Protein AF-A0A350P9I1-F1 (afdb_monomer)

Secondary structure (DSSP, 8-state):
-PPTT-EEE-TTSSEEEEEEEE---EEETTTSSS----TT-SSS--GGG----SEEE-TTTTTEEEEEEEEEETTS-EEEEEEEEEEEEPPHHHHHHHS--SSS--PPPPPP--

Foldseek 3Di:
DADQQDWDADPVRFKIWGFRFFDWDWDQQVPDDDDAADPVDDDPDDPPDHHHDRTDTDPLLLFWTKTWIWMAGPVGDTDIDIDTDSVDTDDPLQSCVNDPPDDPDDDHDDHDDD

pLDDT: mean 74.84, std 15.93, range [43.69, 96.12]

Sequence (114 aa):
MLKPGKKIRSHGGNFVYEILGPVCILYDREELPWPCCSLKWRGKQPYWNRQGKRFVPDLAASRCGAYAVSAQDLWGNSWEQVLILYDQRLHKKEKEFWYWKGPACKSPPEYEEN

Nearest PDB structures (foldseek):
  8cyk-assembly1_B  TM=2.887E-01  e=3.065E+00  synthetic construct
  2l3b-assembly1_A  TM=1.821E-01  e=3.448E+00  Bacteroides thetaiotaomicron
  7zhc-assembly1_B  TM=2.392E-01  e=8.344E+00  Physcomitrium patens

Structure (mmCIF, N/CA/C/O backbone):
data_AF-A0A350P9I1-F1
#
_entry.id   AF-A0A350P9I1-F1
#
loop_
_atom_site.group_PDB
_atom_site.id
_atom_site.type_symbol
_atom_site.label_atom_id
_atom_site.label_alt_id
_atom_site.label_comp_id
_atom_site.label_asym_id
_atom_site.label_entity_id
_atom_site.label_seq_id
_atom_site.pdbx_PDB_ins_code
_atom_site.Cartn_x
_atom_site.Cartn_y
_atom_site.Cartn_z
_atom_site.occupancy
_atom_site.B_iso_or_equiv
_atom_site.auth_seq_id
_atom_site.auth_comp_id
_atom_site.auth_asym_id
_atom_site.auth_atom_id
_atom_site.pdbx_PDB_model_num
ATOM 1 N N . MET A 1 1 ? 5.589 -7.408 7.531 1.00 78.94 1 MET A N 1
ATOM 2 C CA . MET A 1 1 ? 5.369 -6.576 6.321 1.00 78.94 1 MET A CA 1
ATOM 3 C C . MET A 1 1 ? 6.589 -6.667 5.431 1.00 78.94 1 MET A C 1
ATOM 5 O O . MET A 1 1 ? 7.673 -6.892 5.957 1.00 78.94 1 MET A O 1
ATOM 9 N N . LEU A 1 2 ? 6.464 -6.443 4.121 1.00 84.81 2 LEU A N 1
ATOM 10 C CA . LEU A 1 2 ? 7.652 -6.382 3.268 1.00 84.81 2 LEU A CA 1
ATOM 11 C C . LEU A 1 2 ? 8.537 -5.177 3.612 1.00 84.81 2 LEU A C 1
ATOM 13 O O . LEU A 1 2 ? 8.038 -4.064 3.793 1.00 84.81 2 LEU A O 1
ATOM 17 N N . LYS A 1 3 ? 9.845 -5.434 3.721 1.00 87.88 3 LYS A N 1
ATOM 18 C CA . LYS A 1 3 ? 10.872 -4.427 4.005 1.00 87.88 3 LYS A CA 1
ATOM 19 C C . LYS A 1 3 ? 11.080 -3.502 2.797 1.00 87.88 3 LYS A C 1
ATOM 21 O O . LYS A 1 3 ? 11.087 -3.996 1.666 1.00 87.88 3 LYS A O 1
ATOM 26 N 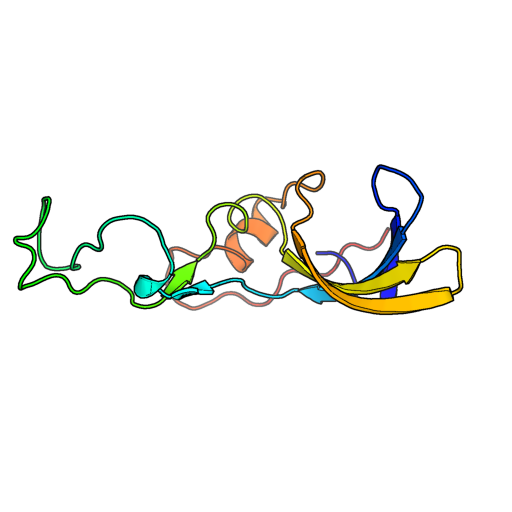N . PRO A 1 4 ? 11.323 -2.200 3.022 1.00 90.12 4 PRO A N 1
ATOM 27 C CA . PRO A 1 4 ? 11.914 -1.335 2.009 1.00 90.12 4 PRO A CA 1
ATOM 28 C C . PRO A 1 4 ? 13.208 -1.944 1.442 1.00 90.12 4 PRO A C 1
ATOM 30 O O . PRO A 1 4 ? 13.970 -2.574 2.175 1.00 90.12 4 PRO A O 1
ATOM 33 N N . GLY A 1 5 ? 13.437 -1.800 0.140 1.00 91.19 5 GLY A N 1
ATOM 34 C CA . GLY A 1 5 ? 14.555 -2.393 -0.602 1.00 91.19 5 GLY A CA 1
ATOM 35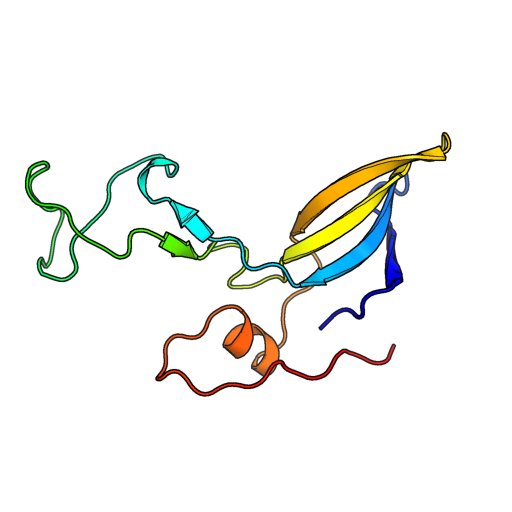 C C . GLY A 1 5 ? 14.346 -3.853 -1.026 1.00 91.19 5 GLY A C 1
ATOM 36 O O . GLY A 1 5 ? 15.131 -4.386 -1.812 1.00 91.19 5 GLY A O 1
ATOM 37 N N . LYS A 1 6 ? 13.286 -4.531 -0.558 1.00 91.56 6 LYS A N 1
ATOM 38 C CA . LYS A 1 6 ? 12.984 -5.898 -1.007 1.00 91.56 6 LYS A CA 1
ATOM 39 C C . LYS A 1 6 ? 12.542 -5.879 -2.471 1.00 91.56 6 LYS A C 1
ATOM 41 O O . LYS A 1 6 ? 11.616 -5.157 -2.835 1.00 91.56 6 LYS A O 1
ATOM 46 N N . LYS A 1 7 ? 13.194 -6.701 -3.298 1.00 93.25 7 LYS A N 1
ATOM 47 C CA . LYS A 1 7 ? 12.885 -6.855 -4.725 1.00 93.25 7 LYS A CA 1
ATOM 48 C C . LYS A 1 7 ? 11.973 -8.053 -4.945 1.00 93.25 7 LYS A C 1
ATOM 50 O O . LYS A 1 7 ? 12.270 -9.157 -4.495 1.00 93.25 7 LYS A O 1
ATOM 55 N N . ILE A 1 8 ? 10.881 -7.839 -5.661 1.00 91.62 8 ILE A N 1
ATOM 56 C CA . ILE A 1 8 ? 9.927 -8.868 -6.071 1.00 91.62 8 ILE A CA 1
ATOM 57 C C . ILE A 1 8 ? 9.825 -8.873 -7.595 1.00 91.62 8 ILE A C 1
ATOM 59 O O . ILE A 1 8 ? 10.057 -7.859 -8.251 1.00 91.62 8 ILE A O 1
ATOM 63 N N . ARG A 1 9 ? 9.486 -10.019 -8.182 1.00 92.06 9 ARG A N 1
ATOM 64 C CA . ARG A 1 9 ? 9.255 -10.121 -9.626 1.00 92.06 9 ARG A CA 1
ATOM 65 C C . ARG A 1 9 ? 7.764 -10.117 -9.912 1.00 92.06 9 ARG A C 1
ATOM 67 O O . ARG A 1 9 ? 6.978 -10.689 -9.163 1.00 92.06 9 ARG A O 1
ATOM 74 N N . SER A 1 10 ? 7.382 -9.488 -11.015 1.00 90.25 10 SER A N 1
ATOM 75 C CA . SER A 1 10 ? 6.048 -9.663 -11.586 1.00 90.25 10 SER A CA 1
ATOM 76 C C . SER A 1 10 ? 5.786 -11.136 -11.916 1.00 90.25 10 SER A C 1
ATOM 78 O O . SER A 1 10 ? 6.710 -11.882 -12.235 1.00 90.25 10 SER A O 1
ATOM 80 N N . HIS A 1 11 ? 4.515 -11.546 -11.899 1.00 85.44 11 HIS A N 1
ATOM 81 C CA . HIS A 1 11 ? 4.114 -12.923 -12.216 1.00 85.44 11 HIS A CA 1
ATOM 82 C C . HIS A 1 11 ? 4.564 -13.368 -13.620 1.00 85.44 11 HIS A C 1
ATOM 84 O O . HIS A 1 11 ? 4.851 -14.541 -13.828 1.00 85.44 11 HIS A O 1
ATOM 90 N N . GLY A 1 12 ? 4.657 -12.432 -14.572 1.00 84.81 12 GLY A N 1
ATOM 91 C CA . GLY A 1 12 ? 5.163 -12.685 -15.925 1.00 84.81 12 GLY A CA 1
ATOM 92 C C . GLY A 1 12 ? 6.684 -12.570 -16.076 1.00 84.81 12 GLY A C 1
ATOM 93 O O . GLY A 1 12 ? 7.186 -12.769 -17.172 1.00 84.81 12 GLY A O 1
ATOM 94 N N . GLY A 1 13 ? 7.422 -12.213 -15.020 1.00 85.31 13 GLY A N 1
ATOM 95 C CA . GLY A 1 13 ? 8.885 -12.102 -15.035 1.00 85.31 13 GLY A CA 1
ATOM 96 C C . GLY A 1 13 ? 9.469 -10.885 -15.764 1.00 85.31 13 GLY A C 1
ATOM 97 O O . GLY A 1 13 ? 10.674 -10.676 -15.675 1.00 85.31 13 GLY A O 1
ATOM 98 N N . ASN A 1 14 ? 8.646 -10.068 -16.427 1.00 89.31 14 ASN A N 1
ATOM 99 C CA . ASN A 1 14 ? 9.108 -8.922 -17.224 1.00 89.31 14 ASN A CA 1
ATOM 100 C C . ASN A 1 14 ? 9.520 -7.714 -16.375 1.00 89.31 14 ASN A C 1
ATOM 102 O O . ASN A 1 14 ? 10.405 -6.958 -16.749 1.00 89.31 14 ASN A O 1
ATOM 106 N N . PHE A 1 15 ? 8.894 -7.553 -15.211 1.00 92.12 15 PHE A N 1
ATOM 107 C CA . PHE A 1 15 ? 9.15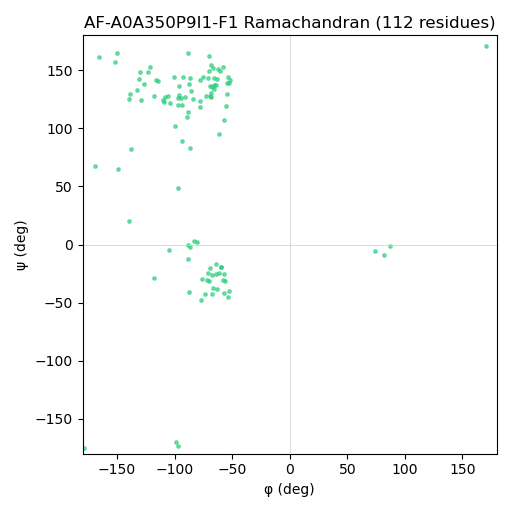1 -6.427 -14.317 1.00 92.12 15 PHE A CA 1
ATOM 108 C C . PHE A 1 15 ? 9.732 -6.882 -12.986 1.00 92.12 15 PHE A C 1
ATOM 110 O O . PHE A 1 15 ? 9.297 -7.897 -12.421 1.00 92.12 15 PHE A O 1
ATOM 117 N N . VAL A 1 16 ? 10.670 -6.091 -12.471 1.00 94.31 16 VAL A N 1
ATOM 118 C CA . VAL A 1 16 ? 11.196 -6.177 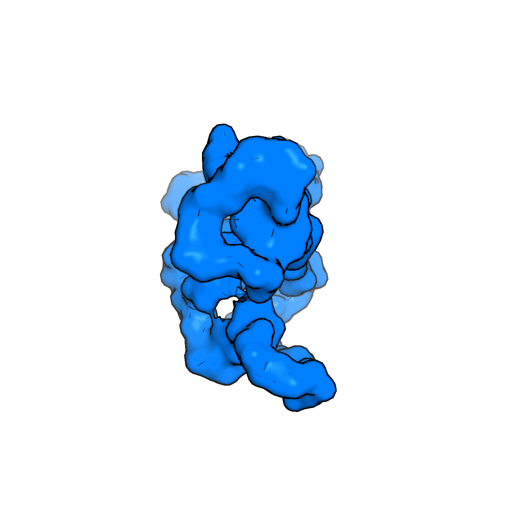-11.107 1.00 94.31 16 VAL A CA 1
ATOM 119 C C . VAL A 1 16 ? 10.670 -4.979 -10.329 1.00 94.31 16 VAL A C 1
ATOM 121 O O . VAL A 1 16 ? 10.821 -3.846 -10.766 1.00 94.31 16 VAL A O 1
ATOM 124 N N . TYR A 1 17 ? 10.053 -5.223 -9.180 1.00 94.44 17 TYR A N 1
ATOM 125 C CA . TYR A 1 17 ? 9.561 -4.178 -8.293 1.00 94.44 17 TYR A CA 1
ATOM 126 C C . TYR A 1 17 ? 10.423 -4.135 -7.040 1.00 94.44 17 TYR A C 1
ATOM 128 O O . TYR A 1 17 ? 10.542 -5.132 -6.330 1.00 94.44 17 TYR A O 1
ATOM 136 N N . GLU A 1 18 ? 11.014 -2.987 -6.755 1.00 95.12 18 GLU A N 1
ATOM 137 C CA . GLU A 1 18 ? 11.691 -2.706 -5.499 1.00 95.12 18 GLU A CA 1
ATOM 138 C C . GLU A 1 18 ? 10.744 -1.961 -4.564 1.00 95.12 18 GLU A C 1
ATOM 140 O O . GLU A 1 18 ? 10.154 -0.945 -4.928 1.00 95.12 18 GLU A O 1
ATOM 145 N N . ILE A 1 19 ? 10.565 -2.482 -3.355 1.00 94.38 19 ILE A N 1
ATOM 146 C CA . ILE A 1 19 ? 9.608 -1.937 -2.396 1.00 94.38 19 ILE A CA 1
ATOM 147 C C . ILE A 1 19 ? 10.190 -0.691 -1.750 1.00 94.38 19 ILE A C 1
ATOM 149 O O . ILE A 1 19 ? 11.238 -0.751 -1.121 1.00 94.38 19 ILE A O 1
ATOM 153 N N . LEU A 1 20 ? 9.485 0.429 -1.854 1.00 93.06 20 LEU A N 1
ATOM 154 C CA . LEU A 1 20 ? 9.840 1.671 -1.171 1.00 93.06 20 LEU A CA 1
ATOM 155 C C . LEU A 1 20 ? 9.224 1.702 0.231 1.00 93.06 20 LEU A C 1
ATOM 157 O O . LEU A 1 20 ? 9.876 2.083 1.199 1.00 93.06 20 LEU A O 1
ATOM 161 N N . GLY A 1 21 ? 7.978 1.239 0.360 1.00 89.06 21 GLY A N 1
ATOM 162 C CA . GLY A 1 21 ? 7.312 1.136 1.653 1.00 89.06 21 GLY A CA 1
ATOM 163 C C . GLY A 1 21 ? 5.822 0.808 1.565 1.00 89.06 21 GLY A C 1
ATOM 164 O O . GLY A 1 21 ? 5.244 0.790 0.475 1.00 89.06 21 GLY A O 1
ATOM 165 N N . PRO A 1 22 ? 5.184 0.518 2.712 1.00 86.69 22 PRO A N 1
ATOM 166 C CA . PRO A 1 22 ? 3.747 0.289 2.782 1.00 86.69 22 PRO A CA 1
ATOM 167 C C . PRO A 1 22 ? 2.958 1.585 2.534 1.00 86.69 22 PRO A C 1
ATOM 169 O O . PRO A 1 22 ? 3.280 2.625 3.105 1.00 86.69 22 PRO A O 1
ATOM 172 N N . VAL A 1 23 ? 1.894 1.520 1.729 1.00 84.62 23 VAL A N 1
ATOM 173 C CA . VAL A 1 23 ? 1.022 2.663 1.415 1.00 84.62 23 VAL A CA 1
ATOM 174 C C . VAL A 1 23 ? -0.434 2.304 1.647 1.00 84.62 23 VAL A C 1
ATOM 176 O O . VAL A 1 23 ? -0.955 1.354 1.071 1.00 84.62 23 VAL A O 1
ATOM 179 N N . CYS A 1 24 ? -1.121 3.091 2.471 1.00 77.50 24 CYS A N 1
ATOM 180 C CA . CYS A 1 24 ? -2.558 2.943 2.651 1.00 77.50 24 CYS A CA 1
ATOM 181 C C . CYS A 1 24 ? -3.298 3.570 1.465 1.00 77.50 24 CYS A C 1
ATOM 183 O O . CYS A 1 24 ? -3.201 4.778 1.246 1.00 77.50 24 CYS A O 1
ATOM 185 N N . ILE A 1 25 ? -4.051 2.756 0.723 1.00 74.31 25 ILE A N 1
ATOM 186 C CA . ILE A 1 25 ? -4.926 3.241 -0.344 1.00 74.31 25 ILE A CA 1
ATOM 187 C C . ILE A 1 25 ? -6.284 3.571 0.271 1.00 74.31 25 ILE A C 1
ATOM 189 O O . ILE A 1 25 ? -7.009 2.698 0.764 1.00 74.31 25 ILE A O 1
ATOM 193 N N . LEU A 1 26 ? -6.618 4.855 0.245 1.00 72.19 26 LEU A N 1
ATOM 194 C CA . LEU A 1 26 ? -7.929 5.367 0.599 1.00 72.19 26 LEU A CA 1
ATOM 195 C C . LEU A 1 26 ? -8.585 5.869 -0.680 1.00 72.19 26 LEU A C 1
ATOM 197 O O . LEU A 1 26 ? -8.024 6.722 -1.358 1.00 72.19 26 LEU A O 1
ATOM 201 N N . TYR A 1 27 ? -9.772 5.367 -0.985 1.00 67.12 27 TYR A N 1
ATOM 202 C CA . TYR A 1 27 ? -10.591 5.934 -2.043 1.00 67.12 27 TYR A CA 1
ATOM 203 C C . TYR A 1 27 ? -11.402 7.085 -1.475 1.00 67.12 27 TYR A C 1
ATOM 205 O O . TYR A 1 27 ? -12.047 6.929 -0.425 1.00 67.12 27 TYR A O 1
ATOM 213 N N . ASP A 1 28 ? -11.401 8.225 -2.168 1.00 65.25 28 ASP A N 1
ATOM 214 C CA . ASP A 1 28 ? -12.487 9.169 -1.952 1.00 65.25 28 ASP A CA 1
ATOM 215 C C . ASP A 1 28 ? -13.766 8.502 -2.456 1.00 65.25 28 ASP A C 1
ATOM 217 O O . ASP A 1 28 ? -13.824 7.813 -3.477 1.00 65.25 28 ASP A O 1
ATOM 221 N N . ARG A 1 29 ? -14.818 8.657 -1.676 1.00 61.00 29 ARG A N 1
ATOM 222 C CA . ARG A 1 29 ? -16.106 8.053 -1.949 1.00 61.00 29 ARG A CA 1
ATOM 223 C C . ARG A 1 29 ? -16.753 8.577 -3.230 1.00 61.00 29 ARG A C 1
ATOM 225 O O . ARG A 1 29 ? -17.688 7.939 -3.707 1.00 61.00 29 ARG A O 1
ATOM 232 N N . GLU A 1 30 ? -16.282 9.713 -3.742 1.00 58.88 30 GLU A N 1
ATOM 233 C CA . GLU A 1 30 ? -16.656 10.287 -5.040 1.00 58.88 30 GLU A CA 1
ATOM 234 C C . GLU A 1 30 ? -16.095 9.493 -6.232 1.00 58.88 30 GLU A C 1
ATOM 236 O O . GLU A 1 30 ? -16.697 9.501 -7.301 1.00 58.88 30 GLU A O 1
ATOM 241 N N . GLU A 1 31 ? -15.000 8.748 -6.047 1.00 58.66 31 GLU A N 1
ATOM 242 C CA . GLU A 1 31 ? -14.345 7.980 -7.117 1.00 58.66 31 GLU A CA 1
ATOM 243 C C . GLU A 1 31 ? -14.911 6.555 -7.273 1.00 58.66 31 GLU A C 1
ATOM 245 O O . GLU A 1 31 ? -14.647 5.876 -8.266 1.00 58.66 31 GLU A O 1
ATOM 250 N N . LEU A 1 32 ? -15.708 6.073 -6.308 1.00 57.94 32 LEU A N 1
ATOM 251 C CA . LEU A 1 32 ? -16.303 4.732 -6.340 1.00 57.94 32 LEU A CA 1
ATOM 252 C C . LEU A 1 32 ? -17.650 4.725 -7.084 1.00 57.94 32 LEU A C 1
ATOM 254 O O . LEU A 1 32 ? -18.490 5.589 -6.834 1.00 57.94 32 LEU A O 1
ATOM 258 N N . PRO A 1 33 ? -17.934 3.711 -7.928 1.00 52.66 33 PRO A N 1
ATOM 259 C CA . PRO A 1 33 ? -18.986 3.833 -8.928 1.00 52.66 33 PRO A CA 1
ATOM 260 C C . PRO A 1 33 ? -20.428 4.073 -8.430 1.00 52.66 33 PRO A C 1
ATOM 262 O O . PRO A 1 33 ? -21.164 4.641 -9.215 1.00 52.66 33 PRO A O 1
ATOM 265 N N . TRP A 1 34 ? -20.887 3.723 -7.210 1.00 50.78 34 TRP A N 1
ATOM 266 C CA . TRP A 1 34 ? -22.304 3.910 -6.770 1.00 50.78 34 TRP A CA 1
ATOM 267 C C . TRP A 1 34 ? -22.512 3.758 -5.225 1.00 50.78 34 TRP A C 1
ATOM 269 O O . TRP A 1 34 ? -21.676 3.158 -4.552 1.00 50.78 34 TRP A O 1
ATOM 279 N N . PRO A 1 35 ? -23.621 4.256 -4.609 1.00 52.19 35 PRO A N 1
ATOM 280 C CA . PRO A 1 35 ? -23.682 5.500 -3.846 1.00 52.19 35 PRO A CA 1
ATOM 281 C C . PRO A 1 35 ? -23.452 5.369 -2.319 1.00 52.19 35 PRO A C 1
ATOM 283 O O . PRO A 1 35 ? -23.959 4.486 -1.625 1.00 52.19 35 PRO A O 1
ATOM 286 N N . CYS A 1 36 ? -22.789 6.386 -1.786 1.00 48.78 36 CYS A N 1
ATOM 287 C CA . CYS A 1 36 ? -22.435 6.699 -0.403 1.00 48.78 36 CYS A CA 1
ATOM 288 C C . CYS A 1 36 ? -23.592 6.709 0.633 1.00 48.78 36 CYS A C 1
ATOM 290 O O . CYS A 1 36 ? -24.654 7.227 0.360 1.00 48.78 36 CYS A O 1
ATOM 292 N N . CYS A 1 37 ? -23.418 6.187 1.853 1.00 45.44 37 CYS A N 1
ATOM 293 C CA . CYS A 1 37 ? -24.341 6.282 3.006 1.00 45.44 37 CYS A CA 1
ATOM 294 C C . CYS A 1 37 ? -23.739 7.081 4.169 1.00 45.44 37 CYS A C 1
ATOM 296 O O . CYS A 1 37 ? -22.563 6.898 4.491 1.00 45.44 37 CYS A O 1
ATOM 298 N N . SER A 1 38 ? -24.550 7.899 4.835 1.00 47.66 38 SER A N 1
ATOM 299 C CA . SER A 1 38 ? -24.244 8.552 6.104 1.00 47.66 38 SER A CA 1
ATOM 300 C C . SER A 1 38 ? -24.196 7.620 7.289 1.00 47.66 38 SER A C 1
ATOM 302 O O . SER A 1 38 ? -24.972 6.675 7.349 1.00 47.66 38 SER A O 1
ATOM 304 N N . LEU A 1 39 ? -23.366 7.951 8.283 1.00 46.72 39 LEU A N 1
ATOM 305 C CA . LEU A 1 39 ? -23.396 7.305 9.598 1.00 46.72 39 LEU A CA 1
ATOM 306 C C . LEU A 1 39 ? -24.746 7.457 10.338 1.00 46.72 39 LEU A C 1
ATOM 308 O O . LEU A 1 39 ? -25.025 6.666 11.231 1.00 46.72 39 LEU A O 1
ATOM 312 N N . LYS A 1 40 ? -25.610 8.419 9.980 1.00 48.50 40 LYS A N 1
ATOM 313 C CA . LYS A 1 40 ? -26.867 8.716 10.702 1.00 48.50 40 LYS A CA 1
ATOM 314 C C . LYS A 1 40 ? -28.093 7.904 10.236 1.00 48.50 40 LYS A C 1
ATOM 316 O O . LYS A 1 40 ? -29.179 8.105 10.768 1.00 48.50 40 LYS A O 1
ATOM 321 N N . TRP A 1 41 ? -27.966 7.019 9.240 1.00 48.84 41 TRP A N 1
ATOM 322 C CA . TRP A 1 41 ? -29.125 6.504 8.490 1.00 48.84 41 TRP A CA 1
ATOM 323 C C . TRP A 1 41 ? -29.041 4.999 8.193 1.00 48.84 41 TRP A C 1
ATOM 325 O O . TRP A 1 41 ? -28.047 4.516 7.660 1.00 48.84 41 TRP A O 1
ATOM 335 N N . ARG A 1 42 ? -30.107 4.250 8.501 1.00 43.69 42 ARG A N 1
ATOM 336 C CA . ARG A 1 42 ? -30.164 2.775 8.417 1.00 43.69 42 ARG A CA 1
ATOM 337 C C . ARG A 1 42 ? -30.807 2.263 7.105 1.00 43.69 42 ARG A C 1
ATOM 339 O O . ARG A 1 42 ? -31.707 1.436 7.151 1.00 43.69 42 ARG A O 1
ATOM 346 N N . GLY A 1 43 ? -30.378 2.773 5.938 1.00 52.34 43 GLY A N 1
ATOM 347 C CA . GLY A 1 43 ? -30.869 2.365 4.599 1.00 52.34 43 GLY A CA 1
ATOM 348 C C . GLY A 1 43 ? -30.182 3.097 3.425 1.00 52.34 43 GLY A C 1
ATOM 349 O O . GLY A 1 43 ? -29.276 3.898 3.666 1.00 52.34 43 GLY A O 1
ATOM 350 N N . LYS A 1 44 ? -30.613 2.882 2.158 1.00 48.44 44 LYS A N 1
ATOM 351 C CA . LYS A 1 44 ? -30.289 3.800 1.033 1.00 48.44 44 LYS A CA 1
ATOM 352 C C . LYS A 1 44 ? -30.807 5.169 1.480 1.00 48.44 44 LYS A C 1
ATOM 354 O O . LYS A 1 44 ? -32.013 5.377 1.537 1.00 48.44 44 LYS A O 1
ATOM 359 N N . GLN A 1 45 ? -29.932 6.101 1.831 1.00 52.12 45 GLN A N 1
ATOM 360 C CA . GLN A 1 45 ? -30.408 7.448 2.137 1.00 52.12 45 GLN A CA 1
ATOM 361 C C . GLN A 1 45 ? -31.075 8.071 0.909 1.00 52.12 45 GLN A C 1
ATOM 363 O O . GLN A 1 45 ? -30.653 7.759 -0.214 1.00 52.12 45 GLN A O 1
ATOM 368 N N . PRO A 1 46 ? -32.053 8.975 1.071 1.00 59.16 46 PRO A N 1
ATOM 369 C CA . PRO A 1 46 ? -32.406 9.846 -0.037 1.00 59.16 46 PRO A CA 1
ATOM 370 C C . PRO A 1 46 ? -31.137 10.557 -0.536 1.00 59.16 46 PRO A C 1
ATOM 372 O O . PRO A 1 46 ? -30.225 10.835 0.251 1.00 59.16 46 PRO A O 1
ATOM 375 N N . TYR A 1 47 ? -31.033 10.773 -1.851 1.00 53.41 47 TYR A N 1
ATOM 376 C CA . TYR A 1 47 ? -29.784 11.229 -2.477 1.00 53.41 47 TYR A CA 1
ATOM 377 C C . TYR A 1 47 ? -29.274 12.556 -1.886 1.00 53.41 47 TYR A C 1
ATOM 379 O O . TYR A 1 47 ? -28.071 12.780 -1.851 1.00 53.41 47 TYR A O 1
ATOM 387 N N . TRP A 1 48 ? -30.164 13.376 -1.320 1.00 53.31 48 TRP A N 1
ATOM 388 C CA . TRP A 1 48 ? -29.869 14.700 -0.770 1.00 53.31 48 TRP A CA 1
ATOM 389 C C . TRP A 1 48 ? -29.250 14.737 0.647 1.00 53.31 48 TRP A C 1
ATOM 391 O O . TRP A 1 48 ? -29.054 15.829 1.167 1.00 53.31 48 TRP A O 1
ATOM 401 N N . ASN A 1 49 ? -28.959 13.605 1.316 1.00 48.12 49 ASN A N 1
ATOM 402 C CA . ASN A 1 49 ? -28.524 13.623 2.735 1.00 48.12 49 ASN A CA 1
ATOM 403 C C . ASN A 1 49 ? -27.389 12.639 3.122 1.00 48.12 49 ASN A C 1
ATOM 405 O O . ASN A 1 49 ? -27.232 12.276 4.289 1.00 48.12 49 ASN A O 1
ATOM 409 N N . ARG A 1 50 ? -26.591 12.147 2.169 1.00 55.94 50 ARG A N 1
ATOM 410 C CA . ARG A 1 50 ? -25.562 11.108 2.403 1.00 55.94 50 ARG A CA 1
ATOM 411 C C . ARG A 1 50 ? -24.227 11.648 2.926 1.00 55.94 50 ARG A C 1
ATOM 413 O O . ARG A 1 50 ? -23.641 12.504 2.296 1.00 55.94 50 ARG A O 1
ATOM 420 N N . GLN A 1 51 ? -23.730 11.130 4.061 1.00 52.50 51 GLN A N 1
ATOM 421 C CA . GLN A 1 51 ? -22.587 11.679 4.838 1.00 52.50 51 GLN A CA 1
ATOM 422 C C . GLN A 1 51 ? -21.773 10.587 5.570 1.00 52.50 51 GLN A C 1
ATOM 424 O O . GLN A 1 51 ? -21.895 10.429 6.791 1.00 52.50 51 GLN A O 1
ATOM 429 N N . GLY A 1 52 ? -21.107 9.677 4.850 1.00 54.25 52 GLY A N 1
ATOM 430 C CA . GLY A 1 52 ? -20.266 8.647 5.504 1.00 54.25 52 GLY A CA 1
ATOM 431 C C . GLY A 1 52 ? -18.809 9.059 5.530 1.00 54.25 52 GLY A C 1
ATOM 432 O O . GLY A 1 52 ? -18.496 10.183 5.154 1.00 54.25 52 GLY A O 1
ATOM 433 N N . LYS A 1 53 ? -17.922 8.157 5.967 1.00 59.72 53 LYS A N 1
ATOM 434 C CA . LYS A 1 53 ? -16.484 8.443 5.927 1.00 59.72 53 LYS A CA 1
ATOM 435 C C . LYS A 1 53 ? -16.113 8.803 4.490 1.00 59.72 53 LYS A C 1
ATOM 437 O O . LYS A 1 53 ? -16.369 8.012 3.584 1.00 59.72 53 LYS A O 1
ATOM 442 N N . ARG A 1 54 ? -15.604 10.025 4.319 1.00 62.16 54 ARG A N 1
ATOM 443 C CA . ARG A 1 54 ? -15.204 10.576 3.022 1.00 62.16 54 ARG A CA 1
ATOM 444 C C . ARG A 1 54 ? -14.163 9.680 2.363 1.00 62.16 54 ARG A C 1
ATOM 446 O O . ARG A 1 54 ? -14.298 9.328 1.207 1.00 62.16 54 ARG A O 1
ATOM 453 N N . PHE A 1 55 ? -13.224 9.205 3.170 1.00 62.59 55 PHE A N 1
ATOM 454 C CA . PHE A 1 55 ? -12.227 8.238 2.757 1.00 62.59 55 PHE A CA 1
ATOM 455 C C . PHE A 1 55 ? -12.649 6.828 3.158 1.00 62.59 55 PHE A C 1
ATOM 457 O O . PHE A 1 55 ? -12.857 6.532 4.343 1.00 62.59 55 PHE A O 1
ATOM 464 N N . VAL A 1 56 ? -12.798 5.967 2.157 1.00 69.12 56 VAL A N 1
ATOM 465 C CA . VAL A 1 56 ? -13.077 4.545 2.325 1.00 69.12 56 VAL A CA 1
ATOM 466 C C . VAL A 1 56 ? -11.784 3.783 2.045 1.00 69.12 56 VAL A C 1
ATOM 468 O O . VAL A 1 56 ? -11.232 3.921 0.957 1.00 69.12 56 VAL A O 1
ATOM 471 N N . PRO A 1 57 ? -11.280 2.983 2.997 1.00 69.38 57 PRO A N 1
ATOM 472 C CA . PRO A 1 57 ? -10.109 2.158 2.742 1.00 69.38 57 PRO A CA 1
ATOM 473 C C . PRO A 1 57 ? -10.399 1.138 1.648 1.00 69.38 57 PRO A C 1
ATOM 475 O O . PRO A 1 57 ? -11.493 0.564 1.599 1.00 69.38 57 PRO A O 1
ATOM 478 N N . ASP A 1 58 ? -9.401 0.895 0.808 1.00 74.06 58 ASP A N 1
ATOM 479 C CA . ASP A 1 58 ? -9.468 -0.129 -0.219 1.00 74.06 58 ASP A CA 1
ATOM 480 C C . ASP A 1 58 ? -9.828 -1.506 0.380 1.00 74.06 58 ASP A C 1
ATOM 482 O O . ASP A 1 58 ? -9.251 -1.986 1.363 1.00 74.06 58 ASP A O 1
ATOM 486 N N . LEU A 1 59 ? -10.828 -2.155 -0.221 1.00 70.88 59 LEU A N 1
ATOM 487 C CA . LEU A 1 59 ? -11.269 -3.490 0.171 1.00 70.88 59 LEU A CA 1
ATOM 488 C C . LEU A 1 59 ? -10.230 -4.553 -0.191 1.00 70.88 59 LEU A C 1
ATOM 490 O O . LEU A 1 59 ? -10.113 -5.542 0.538 1.00 70.88 59 LEU A O 1
ATOM 494 N N . ALA A 1 60 ? -9.462 -4.367 -1.265 1.00 68.69 60 ALA A N 1
ATOM 495 C CA . ALA A 1 60 ? -8.348 -5.249 -1.590 1.00 68.69 60 ALA A CA 1
ATOM 496 C C . ALA A 1 60 ? -7.222 -5.113 -0.550 1.00 68.69 60 ALA A C 1
ATOM 498 O O . ALA A 1 60 ? -6.758 -6.136 -0.028 1.00 68.69 60 ALA A O 1
ATOM 499 N N . ALA A 1 61 ? -6.907 -3.881 -0.134 1.00 67.75 61 ALA A N 1
ATOM 500 C CA . ALA A 1 61 ? -5.969 -3.595 0.955 1.00 67.75 61 ALA A CA 1
ATOM 501 C C . ALA A 1 61 ? -6.367 -4.211 2.318 1.00 67.75 61 ALA A C 1
ATOM 503 O O . ALA A 1 61 ? -5.526 -4.414 3.191 1.00 67.75 61 ALA A O 1
ATOM 504 N N . SER A 1 62 ? -7.641 -4.587 2.518 1.00 72.69 62 SER A N 1
ATOM 505 C CA . SER A 1 62 ? -8.068 -5.294 3.742 1.00 72.69 62 SER A CA 1
ATOM 506 C C . SER A 1 62 ? -7.529 -6.728 3.856 1.00 72.69 62 SER A C 1
ATOM 508 O O . SER A 1 62 ? -7.520 -7.316 4.942 1.00 72.69 62 SER A O 1
ATOM 510 N N . ARG A 1 63 ? -7.110 -7.329 2.733 1.00 81.81 63 ARG A N 1
ATOM 511 C CA . ARG A 1 63 ? -6.640 -8.724 2.676 1.00 81.81 63 ARG A CA 1
ATOM 512 C C . ARG A 1 63 ? -5.185 -8.850 2.243 1.00 81.81 63 ARG A C 1
ATOM 514 O O . ARG A 1 63 ? -4.549 -9.836 2.623 1.00 81.81 63 ARG A O 1
ATOM 521 N N . CYS A 1 64 ? -4.711 -7.901 1.450 1.00 87.62 64 CYS A N 1
ATOM 522 C CA . CYS A 1 64 ? -3.412 -7.885 0.790 1.00 87.62 64 CYS A CA 1
ATOM 523 C C . CYS A 1 64 ? -2.729 -6.542 1.066 1.00 87.62 64 CYS A C 1
ATOM 525 O O . CYS A 1 64 ? -3.414 -5.541 1.236 1.00 87.62 64 CYS A O 1
ATOM 527 N N . GLY A 1 65 ? -1.400 -6.512 1.148 1.00 85.88 65 GLY A N 1
ATOM 528 C CA . GLY A 1 65 ? -0.670 -5.263 1.376 1.00 85.88 65 GLY A CA 1
ATOM 529 C C . GLY A 1 65 ? -0.562 -4.437 0.093 1.00 85.88 65 GLY A C 1
ATOM 530 O O . GLY A 1 65 ? -0.362 -5.002 -0.985 1.00 85.88 65 GLY A O 1
ATOM 531 N N . ALA A 1 66 ? -0.674 -3.115 0.217 1.00 87.81 66 ALA A N 1
ATOM 532 C CA . ALA A 1 66 ? -0.421 -2.170 -0.865 1.00 87.81 66 ALA A CA 1
ATOM 533 C C . ALA A 1 66 ? 0.919 -1.465 -0.629 1.00 87.81 66 ALA A C 1
ATOM 535 O O . ALA A 1 66 ? 1.158 -0.927 0.446 1.00 87.81 66 ALA A O 1
ATOM 536 N N . TYR A 1 67 ? 1.810 -1.470 -1.610 1.00 90.50 67 TYR A N 1
ATOM 537 C CA . TYR A 1 67 ? 3.168 -0.956 -1.454 1.00 90.50 67 TYR A CA 1
ATOM 538 C C . TYR A 1 67 ? 3.473 0.072 -2.537 1.00 90.50 67 TYR A C 1
ATOM 540 O O . TYR A 1 67 ? 3.144 -0.144 -3.702 1.00 90.50 67 TYR A O 1
ATOM 548 N N . ALA A 1 68 ? 4.126 1.173 -2.165 1.00 92.62 68 ALA A N 1
ATOM 549 C CA . ALA A 1 68 ? 4.836 1.988 -3.141 1.00 92.62 68 ALA A CA 1
ATOM 550 C C . ALA A 1 68 ? 6.045 1.188 -3.614 1.00 92.62 68 ALA A C 1
ATOM 552 O O . ALA A 1 68 ? 6.823 0.686 -2.794 1.00 92.62 68 ALA A O 1
ATOM 553 N N . VAL A 1 69 ? 6.181 1.052 -4.926 1.00 94.62 69 VAL A N 1
ATOM 554 C CA . VAL A 1 69 ? 7.273 0.314 -5.547 1.00 94.62 69 VAL A CA 1
ATOM 555 C C . VAL A 1 69 ? 7.918 1.143 -6.647 1.00 94.62 69 VAL A C 1
ATOM 557 O O . VAL A 1 69 ? 7.233 1.830 -7.402 1.00 94.62 69 VAL A O 1
ATOM 560 N N . SER A 1 70 ? 9.237 1.026 -6.754 1.00 96.00 70 SER A N 1
ATOM 561 C CA . SER A 1 70 ? 9.977 1.405 -7.950 1.00 96.00 70 SER A CA 1
ATOM 562 C C . SER A 1 70 ? 10.027 0.186 -8.865 1.00 96.00 70 SER A C 1
ATOM 564 O O . SER A 1 70 ? 10.616 -0.843 -8.530 1.00 96.00 70 SER A O 1
ATOM 566 N N . ALA A 1 71 ? 9.308 0.252 -9.975 1.00 94.31 71 ALA A N 1
ATOM 567 C CA . ALA A 1 71 ? 9.277 -0.771 -11.000 1.00 94.31 71 ALA A CA 1
ATOM 568 C C . ALA A 1 71 ? 10.414 -0.552 -11.997 1.00 94.31 71 ALA A C 1
ATOM 570 O O . ALA A 1 71 ? 10.721 0.584 -12.349 1.00 94.31 71 ALA A O 1
ATOM 571 N N . GLN A 1 72 ? 11.003 -1.641 -12.475 1.00 96.12 72 GLN A N 1
ATOM 572 C CA . GLN A 1 72 ? 12.017 -1.645 -13.517 1.00 96.12 72 GLN A CA 1
ATOM 573 C C . GLN A 1 72 ? 11.685 -2.710 -14.564 1.00 96.12 72 GLN A C 1
ATOM 575 O O . GLN A 1 72 ? 11.363 -3.852 -14.222 1.00 96.12 72 GLN A O 1
ATOM 580 N N . ASP A 1 73 ? 11.773 -2.326 -15.83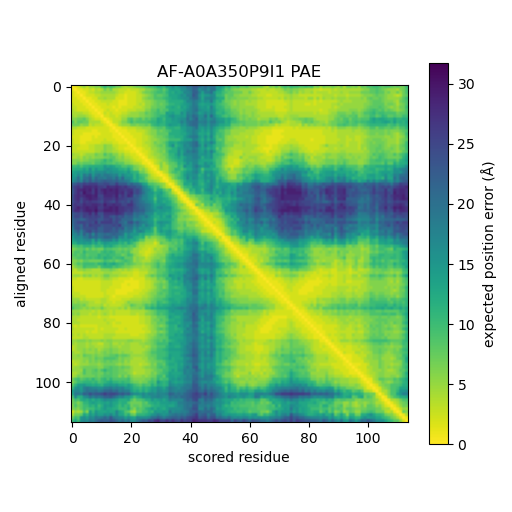3 1.00 93.94 73 ASP A N 1
ATOM 581 C CA . ASP A 1 73 ? 11.616 -3.214 -16.984 1.00 93.94 73 ASP A CA 1
ATOM 582 C C . ASP A 1 73 ? 12.946 -3.870 -17.391 1.00 93.94 73 ASP A C 1
ATOM 584 O O . ASP A 1 73 ? 14.031 -3.399 -17.041 1.00 93.94 73 ASP A O 1
ATOM 588 N N . LEU A 1 74 ? 12.869 -4.919 -18.208 1.00 89.00 74 LEU A N 1
ATOM 589 C CA . LEU A 1 74 ? 14.007 -5.609 -18.823 1.00 89.00 74 LEU A CA 1
ATOM 590 C C . LEU A 1 74 ? 14.900 -4.668 -19.644 1.00 89.00 74 LEU A C 1
ATOM 592 O O . LEU A 1 74 ? 16.109 -4.875 -19.716 1.00 89.00 74 LEU A O 1
ATOM 596 N N . TRP A 1 75 ? 14.321 -3.623 -20.240 1.00 90.88 75 TRP A N 1
ATOM 597 C CA . TRP A 1 75 ? 15.056 -2.610 -21.008 1.00 90.88 75 TRP A CA 1
ATOM 598 C C . TRP A 1 75 ? 15.676 -1.504 -20.142 1.00 90.88 75 TRP A C 1
ATOM 600 O O . TRP A 1 75 ? 16.265 -0.569 -20.676 1.00 90.88 75 TRP A O 1
ATOM 610 N N . GLY A 1 76 ? 15.555 -1.593 -18.814 1.00 89.12 76 GLY A N 1
ATOM 611 C CA . GLY A 1 76 ? 16.172 -0.658 -17.872 1.00 89.12 76 GLY A CA 1
ATOM 612 C C . GLY A 1 76 ? 15.349 0.593 -17.559 1.00 89.12 76 GLY A C 1
ATOM 613 O O . GLY A 1 76 ? 15.776 1.386 -16.725 1.00 89.12 76 GLY A O 1
ATOM 614 N N . ASN A 1 77 ? 14.169 0.755 -18.162 1.00 93.56 77 ASN A N 1
ATOM 615 C CA . ASN A 1 77 ? 13.241 1.832 -17.815 1.00 93.56 77 ASN A CA 1
ATOM 616 C C . ASN A 1 77 ? 12.688 1.617 -16.405 1.00 93.56 77 ASN A C 1
ATOM 618 O O . ASN A 1 77 ? 12.285 0.500 -16.075 1.00 93.56 77 ASN A O 1
ATOM 622 N N . SER A 1 78 ? 12.632 2.678 -15.600 1.00 94.25 78 SER A N 1
ATOM 623 C CA . SER A 1 78 ? 12.063 2.639 -14.255 1.00 94.25 78 SER A CA 1
ATOM 624 C C . SER A 1 78 ? 10.928 3.642 -14.068 1.00 94.25 78 SER A C 1
ATOM 626 O O . SER A 1 78 ? 10.907 4.704 -14.689 1.00 94.25 78 SER A O 1
ATOM 628 N N . TRP A 1 79 ? 9.964 3.290 -13.219 1.00 95.44 79 TRP A N 1
ATOM 629 C CA . TRP A 1 79 ? 8.861 4.167 -12.828 1.00 95.44 79 TRP A CA 1
AT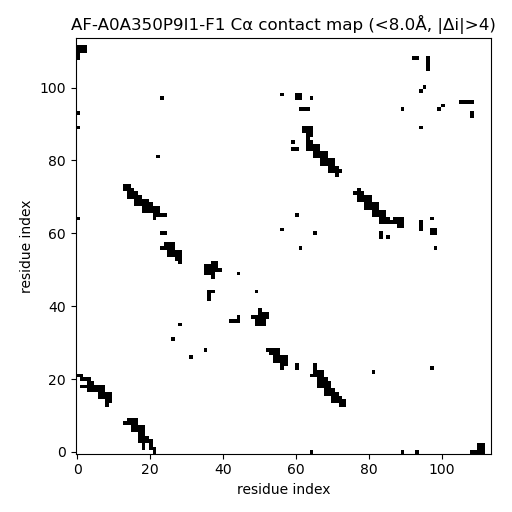OM 630 C C . TRP A 1 79 ? 8.364 3.829 -11.426 1.00 95.44 79 TRP A C 1
ATOM 632 O O . TRP A 1 79 ? 8.520 2.709 -10.947 1.00 95.44 79 TRP A O 1
ATOM 642 N N . GLU A 1 80 ? 7.728 4.790 -10.767 1.00 95.06 80 GLU A N 1
ATOM 643 C CA . GLU A 1 80 ? 7.102 4.570 -9.467 1.00 95.06 80 GLU A CA 1
ATOM 644 C C . GLU A 1 80 ? 5.614 4.272 -9.639 1.00 95.06 80 GLU A C 1
ATOM 646 O O . GLU A 1 80 ? 4.916 4.918 -10.422 1.00 95.06 80 GLU A O 1
ATOM 651 N N . GLN A 1 81 ? 5.114 3.283 -8.904 1.00 93.38 81 GLN A N 1
ATOM 652 C CA . GLN A 1 81 ? 3.689 2.976 -8.859 1.00 93.38 81 GLN A CA 1
ATOM 653 C C . GLN A 1 81 ? 3.291 2.373 -7.514 1.00 93.38 81 GLN A C 1
ATOM 655 O O . GLN A 1 81 ? 4.128 1.904 -6.743 1.00 93.38 81 GLN A O 1
ATOM 660 N N . VAL A 1 82 ? 1.988 2.346 -7.242 1.00 90.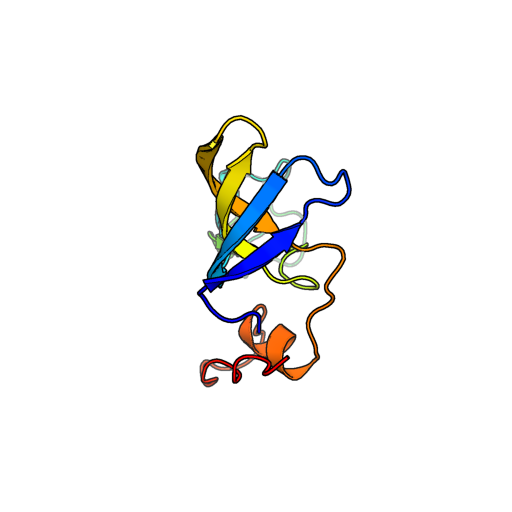50 82 VAL A N 1
ATOM 661 C CA . VAL A 1 82 ? 1.437 1.613 -6.101 1.00 90.50 82 VAL A CA 1
ATOM 662 C C . VAL A 1 82 ? 0.994 0.235 -6.574 1.00 90.50 82 VAL A C 1
ATOM 664 O O . VAL A 1 82 ? 0.212 0.115 -7.516 1.00 90.50 82 VAL A O 1
ATOM 667 N N . LEU A 1 83 ? 1.491 -0.809 -5.915 1.00 89.38 83 LEU A N 1
ATOM 668 C CA . LEU A 1 83 ? 1.203 -2.197 -6.248 1.00 89.38 83 LEU A CA 1
ATOM 669 C C . LEU A 1 83 ? 0.502 -2.894 -5.081 1.00 89.38 83 LEU A C 1
ATOM 671 O O . LEU A 1 83 ? 0.993 -2.896 -3.952 1.00 89.38 83 LEU A O 1
ATOM 675 N N . ILE A 1 84 ? -0.636 -3.524 -5.369 1.00 89.12 84 ILE A N 1
ATOM 676 C CA . ILE A 1 84 ? -1.333 -4.402 -4.427 1.00 89.12 84 ILE A CA 1
ATOM 677 C C . ILE A 1 84 ? -0.864 -5.833 -4.682 1.00 89.12 84 ILE A C 1
ATOM 679 O O . ILE A 1 84 ? -1.042 -6.372 -5.776 1.00 89.12 84 ILE A O 1
ATOM 683 N N . LEU A 1 85 ? -0.279 -6.463 -3.667 1.00 87.31 85 LEU A N 1
ATOM 684 C CA . LEU A 1 85 ? 0.241 -7.827 -3.764 1.00 87.31 85 LEU A CA 1
ATOM 685 C C . LEU A 1 85 ? -0.859 -8.842 -3.464 1.00 87.31 85 LEU A C 1
ATOM 687 O O . LEU A 1 85 ? -1.026 -9.308 -2.337 1.00 87.31 85 LEU A O 1
ATOM 691 N N . TYR A 1 86 ? -1.666 -9.147 -4.479 1.00 85.69 86 TYR A N 1
ATOM 692 C CA . TYR A 1 86 ? -2.804 -10.064 -4.355 1.00 85.69 86 TYR A CA 1
ATOM 693 C C . TYR A 1 86 ? -2.407 -11.508 -4.010 1.00 85.69 86 TYR A C 1
ATOM 695 O O . TYR A 1 86 ? -3.205 -12.238 -3.416 1.00 85.69 86 TYR A O 1
ATOM 703 N N . ASP A 1 87 ? -1.184 -11.896 -4.359 1.00 84.31 87 ASP A N 1
ATOM 704 C CA . ASP A 1 87 ? -0.539 -13.170 -4.040 1.00 84.31 87 ASP A CA 1
ATOM 705 C C . ASP A 1 87 ? -0.144 -13.273 -2.561 1.00 84.31 87 ASP A C 1
ATOM 707 O O . ASP A 1 87 ? -0.201 -14.354 -1.972 1.00 84.31 87 ASP A O 1
ATOM 711 N N . GLN A 1 88 ? 0.179 -12.146 -1.924 1.00 83.25 88 GLN A N 1
ATOM 712 C CA . GLN A 1 88 ? 0.586 -12.101 -0.526 1.00 83.25 88 GLN A CA 1
ATOM 713 C C . GLN A 1 88 ? -0.562 -11.681 0.388 1.00 83.25 88 GLN A C 1
ATOM 715 O O . GLN A 1 88 ? -0.921 -10.510 0.546 1.00 83.25 88 GLN A O 1
ATOM 720 N N . ARG A 1 89 ? -1.152 -12.681 1.046 1.00 85.44 89 ARG A N 1
ATOM 721 C CA . ARG A 1 89 ? -2.146 -12.450 2.094 1.00 85.44 89 ARG A CA 1
ATOM 722 C C . ARG A 1 89 ? -1.464 -11.921 3.347 1.00 85.44 89 ARG A C 1
ATOM 724 O O . ARG A 1 89 ? -0.584 -12.569 3.897 1.00 85.44 89 ARG A O 1
ATOM 731 N N . LEU A 1 90 ? -1.977 -10.808 3.860 1.00 82.44 90 LEU A N 1
ATOM 732 C CA . LEU A 1 90 ? -1.527 -10.245 5.128 1.00 82.44 90 LEU A CA 1
ATOM 733 C C . LEU A 1 90 ? -1.838 -11.192 6.292 1.00 82.44 90 LEU A C 1
ATOM 735 O O . LEU A 1 90 ? -2.953 -11.736 6.394 1.00 82.44 90 LEU A O 1
ATOM 739 N N . HIS A 1 91 ? -0.887 -11.343 7.209 1.00 83.25 91 HIS A N 1
ATOM 740 C CA . HIS A 1 91 ? -1.105 -12.086 8.443 1.00 83.25 91 HIS A CA 1
ATOM 741 C C . HIS A 1 91 ? -2.050 -11.315 9.380 1.00 83.25 91 HIS A C 1
ATOM 743 O O . HIS A 1 91 ? -2.261 -10.113 9.226 1.00 83.25 91 HIS A O 1
ATOM 749 N N . LYS A 1 92 ? -2.652 -11.980 10.376 1.00 80.19 92 LYS A N 1
ATOM 750 C CA . LYS A 1 92 ? -3.680 -11.361 11.243 1.00 80.19 92 LYS A CA 1
ATOM 751 C C . LYS A 1 92 ? -3.206 -10.053 11.898 1.00 80.19 92 LYS A C 1
ATOM 753 O O . LYS A 1 92 ? -3.933 -9.067 11.865 1.00 80.19 92 LYS A O 1
ATOM 758 N N . LYS A 1 93 ? -1.980 -10.035 12.436 1.00 78.56 93 LYS A N 1
ATOM 759 C CA . LYS A 1 93 ? -1.377 -8.841 13.058 1.00 78.56 93 LYS A CA 1
ATOM 760 C C . LYS A 1 93 ? -1.187 -7.696 12.058 1.00 78.56 93 LYS A C 1
ATOM 762 O O . LYS A 1 93 ? -1.423 -6.544 12.393 1.00 78.56 93 LYS A O 1
ATOM 767 N N . GLU A 1 94 ? -0.804 -8.013 10.826 1.00 79.50 94 GLU A N 1
ATOM 768 C CA . GLU A 1 94 ? -0.602 -7.010 9.781 1.00 79.50 94 GLU A CA 1
ATOM 769 C C . GLU A 1 94 ? -1.931 -6.474 9.266 1.00 79.50 94 GLU A C 1
ATOM 771 O O . GLU A 1 94 ? -2.090 -5.268 9.126 1.00 79.50 94 GLU A O 1
ATOM 776 N N . LYS A 1 95 ? -2.922 -7.347 9.049 1.00 79.31 95 L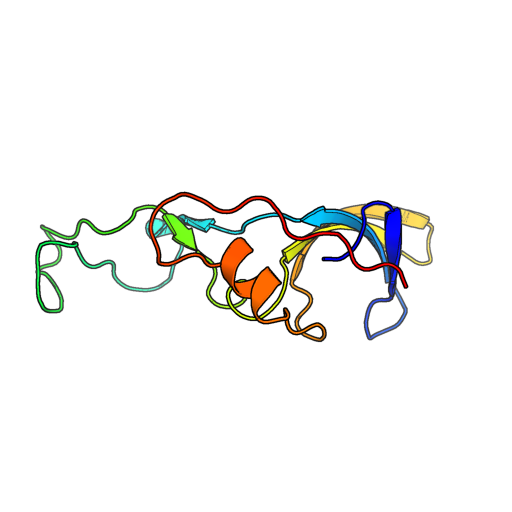YS A N 1
ATOM 777 C CA . LYS A 1 95 ? -4.285 -6.943 8.676 1.00 79.31 95 LYS A CA 1
ATOM 778 C C . LYS A 1 95 ? -4.852 -5.918 9.641 1.00 79.31 95 LYS A C 1
ATOM 780 O O . LYS A 1 95 ? -5.512 -4.986 9.212 1.00 79.31 95 LYS A O 1
ATOM 785 N N . GLU A 1 96 ? -4.591 -6.083 10.933 1.00 77.62 96 GLU A N 1
ATOM 786 C CA . GLU A 1 96 ? -5.039 -5.135 11.949 1.00 77.62 96 GLU A CA 1
ATOM 787 C C . GLU A 1 96 ? -4.346 -3.774 11.852 1.00 77.62 96 GLU A C 1
ATOM 789 O O . GLU A 1 96 ? -4.944 -2.791 12.271 1.00 77.62 96 GLU A O 1
ATOM 794 N N . PHE A 1 97 ? -3.129 -3.705 11.311 1.00 76.38 97 PHE A N 1
ATOM 795 C CA . PHE A 1 97 ?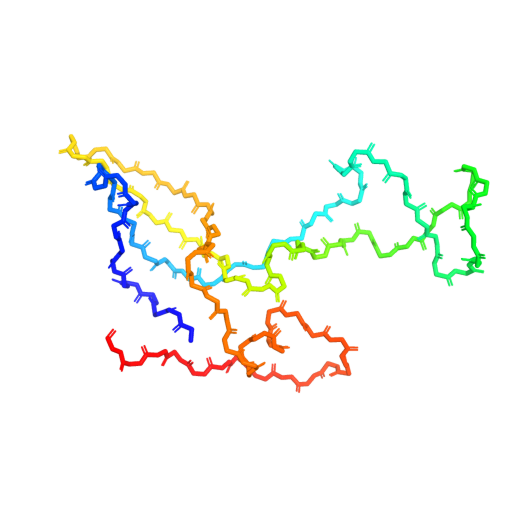 -2.452 -2.444 11.015 1.00 76.38 97 PHE A CA 1
ATOM 796 C C . PHE A 1 97 ? -2.997 -1.793 9.738 1.00 76.38 97 PHE A C 1
ATOM 798 O O . PHE A 1 97 ? -3.335 -0.614 9.743 1.00 76.38 97 PHE A O 1
ATOM 805 N N . TRP A 1 98 ? -3.135 -2.571 8.663 1.00 72.19 98 TRP A N 1
ATOM 806 C CA . TRP A 1 98 ? -3.643 -2.102 7.368 1.00 72.19 98 TRP A CA 1
ATOM 807 C C . TRP A 1 98 ? -5.117 -1.700 7.413 1.00 72.19 98 TRP A C 1
ATOM 809 O O . TRP A 1 98 ? -5.546 -0.749 6.765 1.00 72.19 98 TRP A O 1
ATOM 819 N N . TYR A 1 99 ? -5.901 -2.445 8.183 1.00 72.88 99 TYR A N 1
ATOM 820 C CA . TYR A 1 99 ? -7.337 -2.293 8.294 1.00 72.88 99 TYR A CA 1
ATOM 821 C C . TYR A 1 99 ? -7.747 -2.427 9.762 1.00 72.88 99 TYR A C 1
ATOM 823 O O . TYR A 1 99 ? -8.186 -3.478 10.243 1.00 72.88 99 TYR A O 1
ATOM 831 N N . TRP A 1 100 ? -7.615 -1.324 10.497 1.00 70.56 100 TRP A N 1
ATOM 832 C CA . TRP A 1 100 ? -8.009 -1.257 11.898 1.00 70.56 100 TRP A CA 1
ATOM 833 C C . TRP A 1 100 ? -9.462 -0.794 12.060 1.00 70.56 100 TRP A C 1
ATOM 835 O O . TRP A 1 100 ? -9.860 0.257 11.558 1.00 70.56 100 TRP A O 1
ATOM 845 N N . LYS A 1 101 ? -10.269 -1.569 12.796 1.00 69.94 101 LYS A N 1
ATOM 846 C CA . LYS A 1 101 ? -11.663 -1.216 13.142 1.00 69.94 101 LYS A CA 1
ATOM 847 C C . LYS A 1 101 ? -11.844 -0.768 14.601 1.00 69.94 101 LYS A C 1
ATOM 849 O O . LYS A 1 101 ? -12.960 -0.421 14.976 1.00 69.94 101 LYS A O 1
ATOM 854 N N . GLY A 1 102 ? -10.792 -0.820 15.420 1.00 67.81 102 GLY A N 1
ATOM 855 C CA . GLY A 1 102 ? -10.843 -0.514 16.854 1.00 67.81 102 GLY A CA 1
ATOM 856 C C . GLY A 1 102 ? -10.383 0.911 17.210 1.00 67.81 102 GLY A C 1
ATOM 857 O O . GLY A 1 102 ? -10.178 1.738 16.321 1.00 67.81 102 GLY A O 1
ATOM 858 N N . PRO A 1 103 ? -10.197 1.217 18.507 1.00 67.12 103 PRO A N 1
ATOM 859 C CA . PRO A 1 103 ? -9.685 2.511 18.974 1.00 67.12 103 PRO A CA 1
ATOM 860 C C . PRO A 1 103 ? -8.229 2.736 18.544 1.00 67.12 103 PRO A C 1
ATOM 862 O O . PRO A 1 103 ? -7.449 1.789 18.501 1.00 67.12 103 PRO A O 1
ATOM 865 N N . ALA A 1 104 ? -7.862 3.973 18.202 1.00 57.12 104 ALA A N 1
ATOM 866 C CA . ALA A 1 104 ? -6.556 4.328 17.640 1.00 57.12 104 ALA A CA 1
ATOM 867 C C . ALA A 1 104 ? -5.402 4.000 18.604 1.00 57.12 104 ALA A C 1
ATOM 869 O O . ALA A 1 104 ? -5.110 4.778 19.503 1.00 57.12 104 ALA A O 1
ATOM 870 N N . CYS A 1 105 ? -4.775 2.832 18.453 1.00 49.41 105 CYS A N 1
ATOM 871 C CA . CYS A 1 105 ? -3.637 2.440 19.283 1.00 49.41 105 CYS A CA 1
ATOM 872 C C . CYS A 1 105 ? -2.946 1.192 18.717 1.00 49.41 105 CYS A C 1
ATOM 874 O O . CYS A 1 105 ? -3.038 0.114 19.302 1.00 49.41 105 CYS A O 1
ATOM 876 N N . LYS A 1 106 ? -2.300 1.296 17.548 1.00 63.72 106 LYS A N 1
ATOM 877 C CA . LYS A 1 106 ? -1.404 0.234 17.065 1.00 63.72 106 LYS A CA 1
ATOM 878 C C . LYS A 1 106 ? -0.160 0.820 16.420 1.00 63.72 106 LYS A C 1
ATOM 880 O O . LYS A 1 106 ? -0.258 1.636 15.508 1.00 63.72 106 LYS A O 1
ATOM 885 N N . SER A 1 107 ? 0.996 0.393 16.913 1.00 69.12 107 SER A N 1
ATOM 886 C CA . SER A 1 107 ? 2.277 0.581 16.245 1.00 69.12 107 SER A CA 1
ATOM 887 C C . SER A 1 107 ? 2.335 -0.263 14.961 1.00 69.12 107 SER A C 1
ATOM 889 O O . SER A 1 107 ? 1.630 -1.277 14.864 1.00 69.12 107 SER A O 1
ATOM 891 N N . PRO A 1 108 ? 3.152 0.134 13.967 1.00 66.31 108 PRO A N 1
ATOM 892 C CA . PRO A 1 108 ? 3.425 -0.700 12.804 1.00 66.31 108 PRO A CA 1
ATOM 893 C C . PRO A 1 108 ? 3.938 -2.085 13.214 1.00 66.31 108 PRO A C 1
ATOM 895 O O . PRO A 1 108 ? 4.734 -2.176 14.152 1.00 66.31 108 PRO A O 1
ATOM 898 N N . PRO A 1 109 ? 3.488 -3.168 12.554 1.00 72.19 109 PRO A N 1
ATOM 899 C CA . PRO A 1 109 ? 4.048 -4.489 12.775 1.00 72.19 109 PRO A CA 1
ATOM 900 C C . PRO A 1 109 ? 5.492 -4.511 12.270 1.00 72.19 109 PRO A C 1
ATOM 902 O O . PRO A 1 109 ? 5.848 -3.799 11.329 1.00 72.19 109 PRO A O 1
ATOM 905 N N . GLU A 1 110 ? 6.314 -5.358 12.877 1.00 75.19 110 GLU A N 1
ATOM 906 C CA . GLU A 1 110 ? 7.685 -5.561 12.425 1.00 75.19 110 GLU A CA 1
ATOM 907 C C . GLU A 1 110 ? 7.717 -6.081 10.980 1.00 75.19 110 GLU A C 1
ATOM 909 O O . GLU A 1 110 ? 6.799 -6.751 10.477 1.00 75.19 110 GLU A O 1
ATOM 914 N N . TYR A 1 111 ? 8.781 -5.723 10.274 1.00 73.44 111 TYR A N 1
ATOM 915 C CA . TYR A 1 111 ? 8.983 -6.198 8.920 1.00 73.44 111 TYR A CA 1
ATOM 916 C C . TYR A 1 111 ? 9.442 -7.659 8.927 1.00 73.44 111 TYR A C 1
ATOM 918 O O . TYR A 1 111 ? 10.218 -8.058 9.789 1.00 73.44 111 TYR A O 1
ATOM 926 N N . GLU A 1 112 ? 8.996 -8.450 7.952 1.00 65.75 112 GLU A N 1
ATOM 927 C CA . GLU A 1 112 ? 9.425 -9.845 7.852 1.00 65.75 112 GLU A CA 1
ATOM 928 C C . GLU A 1 112 ? 10.909 -9.922 7.466 1.00 65.75 112 GLU A C 1
ATOM 930 O O . GLU A 1 112 ? 11.356 -9.268 6.519 1.00 65.75 112 GLU A O 1
ATOM 935 N N . GLU A 1 113 ? 11.669 -10.724 8.211 1.00 52.12 113 GLU A N 1
ATOM 936 C CA . GLU A 1 113 ? 13.045 -11.118 7.906 1.00 52.12 113 GLU A CA 1
ATOM 937 C C . GLU A 1 113 ? 13.035 -12.431 7.142 1.00 52.12 113 GLU A C 1
ATOM 939 O O . GLU A 1 113 ? 13.050 -13.492 7.750 1.00 52.12 113 GLU A O 1
ATOM 944 N N . ASN A 1 114 ? 12.947 -12.347 5.815 1.00 47.75 114 ASN A N 1
ATOM 945 C CA . ASN A 1 114 ? 13.243 -13.448 4.896 1.00 47.75 114 ASN A CA 1
ATOM 946 C C . ASN A 1 114 ? 13.709 -12.884 3.556 1.00 47.75 114 ASN A C 1
ATOM 948 O O . ASN A 1 114 ? 12.918 -12.125 2.924 1.00 47.75 114 ASN A O 1
#

Mean predicted aligned error: 10.0 Å

Radius of gyration: 17.49 Å; Cα contacts (8 Å, |Δi|>4): 187; chains: 1; bounding box: 49×28×40 Å

Organism: NCBI:txid589873

Solvent-accessible surface area (backbone atoms only — not comparable to full-atom values): 7021 Å² total; per-residue (Å²): 74,84,42,59,72,44,72,45,68,43,95,84,64,57,35,40,32,31,29,66,33,81,45,88,58,62,40,52,57,85,79,50,96,76,86,75,48,23,83,89,55,99,57,92,55,63,88,93,70,53,56,42,72,58,62,39,69,40,73,65,45,52,49,15,53,31,28,35,25,44,34,32,40,84,88,68,55,69,49,78,48,79,47,70,39,81,89,46,66,50,51,74,73,48,28,48,62,70,48,65,89,71,81,96,79,76,75,83,68,70,58,58,90,126